Protein AF-A0A0F8ZBJ2-F1 (afdb_monomer_lite)

Secondary structure (DSSP, 8-state):
-HHHHHHHHHHH--TTSEE---HHHHHHHTTS-HHHHHHHHHHHHS--TT-S--GGGG-SEEEETTEEEETTHHHHHHHHHHHHHHHHHHHHHHHHHHHHHHHHHHHTTS-----------------------PPPP---TT-B--STT--SBP-EE--SSS---EE-STT--HHHHHHH-

Structure (mmCIF, N/CA/C/O backbone):
data_AF-A0A0F8ZBJ2-F1
#
_entry.id   AF-A0A0F8ZBJ2-F1
#
loop_
_atom_site.group_PDB
_atom_site.id
_atom_site.type_symbol
_atom_site.label_atom_id
_atom_site.label_alt_id
_atom_site.label_comp_id
_atom_site.label_asym_id
_atom_site.label_entity_id
_atom_site.label_seq_id
_atom_site.pdbx_PDB_ins_code
_atom_site.Cartn_x
_atom_site.Cartn_y
_atom_site.Cartn_z
_atom_site.occupancy
_atom_site.B_iso_or_equiv
_atom_site.auth_seq_id
_atom_site.auth_comp_id
_atom_site.auth_asym_id
_atom_site.auth_atom_id
_atom_site.pdbx_PDB_model_num
ATOM 1 N N . GLN A 1 1 ? -5.802 5.722 19.791 1.00 86.12 1 GLN A N 1
ATOM 2 C CA . GLN A 1 1 ? -6.738 4.665 19.337 1.00 86.12 1 GLN A CA 1
ATOM 3 C C . GLN A 1 1 ? -6.843 4.613 17.812 1.00 86.12 1 GLN A C 1
ATOM 5 O O . GLN A 1 1 ? -6.570 3.554 17.269 1.00 86.12 1 GLN A O 1
ATOM 10 N N . THR A 1 2 ? -7.090 5.725 17.100 1.00 93.12 2 THR A N 1
ATOM 11 C CA . THR A 1 2 ? -7.135 5.739 15.616 1.00 93.12 2 THR A CA 1
ATOM 12 C C . THR A 1 2 ? -5.881 5.155 14.955 1.00 93.12 2 THR A C 1
ATOM 14 O O . THR A 1 2 ? -5.998 4.336 14.051 1.00 93.12 2 THR A O 1
ATOM 17 N N . ARG A 1 3 ? -4.682 5.485 15.463 1.00 95.12 3 ARG A N 1
ATOM 18 C CA . ARG A 1 3 ? -3.408 4.890 15.012 1.00 95.12 3 ARG A CA 1
ATOM 19 C C . ARG A 1 3 ? -3.382 3.360 15.117 1.00 95.12 3 ARG A C 1
ATOM 21 O O . ARG A 1 3 ? -2.852 2.711 14.229 1.00 95.12 3 ARG A O 1
ATOM 28 N N . ILE A 1 4 ? -3.932 2.800 16.197 1.00 96.00 4 ILE A N 1
ATOM 29 C CA . ILE A 1 4 ? -3.940 1.348 16.433 1.00 96.00 4 ILE A CA 1
ATOM 30 C C . ILE A 1 4 ? -4.808 0.684 15.369 1.00 96.00 4 ILE A C 1
ATOM 32 O O . ILE A 1 4 ? -4.325 -0.178 14.648 1.00 96.00 4 ILE A O 1
ATOM 36 N N . LEU A 1 5 ? -6.039 1.177 15.192 1.00 96.44 5 LEU A N 1
ATOM 37 C CA . LEU A 1 5 ? -6.944 0.672 14.162 1.00 96.44 5 LEU A CA 1
ATOM 38 C C . LEU A 1 5 ? -6.345 0.798 12.755 1.00 96.44 5 LEU A C 1
ATOM 40 O O . LEU A 1 5 ? -6.484 -0.112 11.946 1.00 96.44 5 LEU A O 1
ATOM 44 N N . TRP A 1 6 ? -5.654 1.902 12.470 1.00 96.00 6 TRP A N 1
ATOM 45 C CA . TRP A 1 6 ? -4.974 2.101 11.193 1.00 96.00 6 TRP A CA 1
ATOM 46 C C . TRP A 1 6 ? -3.887 1.050 10.934 1.00 96.00 6 TRP A C 1
ATOM 48 O O . TRP A 1 6 ? -3.859 0.450 9.863 1.00 96.00 6 TRP A O 1
ATOM 58 N N . ILE A 1 7 ? -3.029 0.776 11.921 1.00 96.00 7 ILE A N 1
ATOM 59 C CA . ILE A 1 7 ? -2.001 -0.271 11.817 1.00 96.00 7 ILE A CA 1
ATOM 60 C C . ILE A 1 7 ? -2.654 -1.648 11.641 1.00 96.00 7 ILE A C 1
ATOM 62 O O . ILE A 1 7 ? -2.221 -2.421 10.790 1.00 96.00 7 ILE A O 1
ATOM 66 N N . THR A 1 8 ? -3.726 -1.938 12.383 1.00 96.62 8 THR A N 1
ATOM 67 C CA . THR A 1 8 ? -4.492 -3.183 12.239 1.00 96.62 8 THR A CA 1
ATOM 68 C C . THR A 1 8 ? -5.069 -3.333 10.828 1.00 96.62 8 THR A C 1
ATOM 70 O O . THR A 1 8 ? -4.942 -4.398 10.234 1.00 96.62 8 THR A O 1
ATOM 73 N N . LEU A 1 9 ? -5.655 -2.275 10.257 1.00 96.12 9 LEU A N 1
ATOM 74 C CA . LEU A 1 9 ? -6.164 -2.282 8.881 1.00 96.12 9 LEU A CA 1
ATOM 75 C C . LEU A 1 9 ? -5.047 -2.549 7.866 1.00 96.12 9 LEU A C 1
ATOM 77 O O . LEU A 1 9 ? -5.225 -3.383 6.985 1.00 96.12 9 LEU A O 1
ATOM 81 N N . LEU A 1 10 ? -3.891 -1.893 8.012 1.00 95.06 10 LEU A N 1
ATOM 82 C CA . LEU A 1 10 ? -2.736 -2.122 7.140 1.00 95.06 10 LEU A CA 1
ATOM 83 C C . LEU A 1 10 ? -2.244 -3.574 7.220 1.00 95.06 10 LEU A C 1
ATOM 85 O O . LEU A 1 10 ? -2.000 -4.196 6.189 1.00 95.06 10 LEU A O 1
ATOM 89 N N . ALA A 1 11 ? -2.150 -4.134 8.427 1.00 94.81 11 ALA A N 1
ATOM 90 C CA . ALA A 1 11 ? -1.697 -5.506 8.643 1.00 94.81 11 ALA A CA 1
ATOM 91 C C . ALA A 1 11 ? -2.669 -6.561 8.084 1.00 94.81 11 ALA A C 1
ATOM 93 O O . ALA A 1 11 ? -2.234 -7.600 7.597 1.00 94.81 11 ALA A O 1
ATOM 94 N N . LEU A 1 12 ? -3.977 -6.294 8.138 1.00 95.56 12 LEU A N 1
ATOM 95 C CA . LEU A 1 12 ? -5.015 -7.190 7.615 1.00 95.56 12 LEU A CA 1
ATOM 96 C C . LEU A 1 12 ? -5.271 -7.017 6.116 1.00 95.56 12 LEU A C 1
ATOM 98 O O . LEU A 1 12 ? -6.033 -7.792 5.537 1.00 95.56 12 LEU A O 1
ATOM 102 N N . SER A 1 13 ? -4.703 -5.982 5.498 1.00 95.50 13 SER A N 1
ATOM 103 C CA . SER A 1 13 ? -4.984 -5.672 4.103 1.00 95.50 13 SER A CA 1
ATOM 104 C C . SER A 1 13 ? -4.372 -6.708 3.166 1.00 95.50 13 SER A C 1
ATOM 106 O O . SER A 1 13 ? -3.238 -7.159 3.337 1.00 95.50 13 SER A O 1
ATOM 108 N N . ASN A 1 14 ? -5.150 -7.112 2.164 1.00 93.69 14 ASN A N 1
ATOM 109 C CA . ASN A 1 14 ? -4.696 -8.060 1.158 1.00 93.69 14 ASN A CA 1
ATOM 110 C C . ASN A 1 14 ? -3.725 -7.399 0.157 1.00 93.69 14 ASN A C 1
ATOM 112 O O . ASN A 1 14 ? -3.344 -6.232 0.268 1.00 93.69 14 ASN A O 1
ATOM 116 N N . ARG A 1 15 ? -3.328 -8.148 -0.880 1.00 89.56 15 ARG A N 1
ATOM 117 C CA . ARG A 1 15 ? -2.418 -7.651 -1.927 1.00 89.56 15 ARG A CA 1
ATOM 118 C C . ARG A 1 15 ? -2.906 -6.365 -2.602 1.00 89.56 15 ARG A C 1
ATOM 120 O O . ARG A 1 15 ? -2.061 -5.566 -3.015 1.00 89.56 15 ARG A O 1
ATOM 127 N N . ASP A 1 16 ? -4.215 -6.168 -2.666 1.00 90.25 16 ASP A N 1
ATOM 128 C CA . ASP A 1 16 ? -4.851 -5.047 -3.346 1.00 90.25 16 ASP A CA 1
ATOM 129 C C . ASP A 1 16 ? -5.229 -3.911 -2.388 1.00 90.25 16 ASP A C 1
ATOM 131 O O . ASP A 1 16 ? -5.485 -2.801 -2.840 1.00 90.25 16 ASP A O 1
ATOM 135 N N . GLY A 1 17 ? -5.134 -4.118 -1.071 1.00 93.81 17 GLY A N 1
ATOM 136 C CA . GLY A 1 17 ? -5.453 -3.111 -0.053 1.00 93.81 17 GLY A CA 1
ATOM 137 C C . GLY A 1 17 ? -6.876 -3.209 0.489 1.00 93.81 17 GLY A C 1
ATOM 138 O O . GLY A 1 17 ? -7.373 -2.254 1.078 1.00 93.81 17 GLY A O 1
ATOM 139 N N . GLN A 1 18 ? -7.543 -4.340 0.279 1.00 96.25 18 GLN A N 1
ATOM 140 C CA . GLN A 1 18 ? -8.879 -4.625 0.795 1.00 96.25 18 GLN A CA 1
ATOM 141 C C . GLN A 1 18 ? -8.779 -5.375 2.126 1.00 96.25 18 GLN A C 1
ATOM 143 O O . GLN A 1 18 ? -7.909 -6.229 2.312 1.00 96.25 18 GLN A O 1
ATOM 148 N N . VAL A 1 19 ? -9.696 -5.075 3.038 1.00 96.62 19 VAL A N 1
ATOM 149 C CA . VAL A 1 19 ? -9.818 -5.685 4.361 1.00 96.62 19 VAL A CA 1
ATOM 150 C C . VAL A 1 19 ? -11.247 -6.185 4.531 1.00 96.62 19 VAL A C 1
ATOM 152 O O . VAL A 1 19 ? -12.163 -5.394 4.750 1.00 96.62 19 VAL A O 1
ATOM 155 N N . PHE A 1 20 ? -11.440 -7.501 4.484 1.00 95.75 20 PHE A N 1
ATOM 156 C CA . PHE A 1 20 ? -12.744 -8.135 4.688 1.00 95.75 20 PHE A CA 1
ATOM 157 C C . PHE A 1 20 ? -12.970 -8.438 6.170 1.00 95.75 20 PHE A C 1
ATOM 159 O O . PHE A 1 20 ? -12.655 -9.520 6.674 1.00 95.75 20 PHE A O 1
ATOM 166 N N . ALA A 1 21 ? -13.473 -7.446 6.902 1.00 93.88 21 ALA A N 1
ATOM 167 C CA . ALA A 1 21 ? -13.767 -7.588 8.319 1.00 93.88 21 ALA A CA 1
ATOM 168 C C . ALA A 1 21 ? -14.933 -6.696 8.755 1.00 93.88 21 ALA A C 1
ATOM 170 O O . ALA A 1 21 ? -14.986 -5.503 8.452 1.00 93.88 21 ALA A O 1
ATOM 171 N N . ALA A 1 22 ? -15.829 -7.274 9.556 1.00 93.88 22 ALA A N 1
ATOM 172 C CA . ALA A 1 22 ? -16.855 -6.523 10.264 1.00 93.88 22 ALA A CA 1
ATOM 173 C C . ALA A 1 22 ? -16.234 -5.623 11.346 1.00 93.88 22 ALA A C 1
ATOM 175 O O . ALA A 1 22 ? -15.208 -5.961 11.942 1.00 93.88 22 ALA A O 1
ATOM 176 N N . THR A 1 23 ? -16.906 -4.518 11.676 1.00 93.69 23 THR A N 1
ATOM 177 C CA . THR A 1 23 ? -16.461 -3.556 12.700 1.00 93.69 23 THR A CA 1
ATOM 178 C C . THR A 1 23 ? -16.170 -4.214 14.051 1.00 93.69 23 THR A C 1
ATOM 180 O O . THR A 1 23 ? -15.154 -3.918 14.671 1.00 93.69 23 THR A O 1
ATOM 183 N N . ASN A 1 24 ? -16.998 -5.173 14.480 1.00 95.00 24 ASN A N 1
ATOM 184 C CA . ASN A 1 24 ? -16.786 -5.907 15.735 1.00 95.00 24 ASN A CA 1
ATOM 185 C C . ASN A 1 24 ? -15.506 -6.752 15.707 1.00 95.00 24 ASN A C 1
ATOM 187 O O . ASN A 1 24 ? -14.793 -6.842 16.705 1.00 95.00 24 ASN A O 1
ATOM 191 N N . ARG A 1 25 ? -15.192 -7.357 14.555 1.00 95.19 25 ARG A N 1
ATOM 192 C CA . ARG A 1 25 ? -13.959 -8.128 14.371 1.00 95.19 25 ARG A CA 1
ATOM 193 C C . ARG A 1 25 ? -12.745 -7.205 14.390 1.00 95.19 25 ARG A C 1
ATOM 195 O O . ARG A 1 25 ? -11.766 -7.527 15.051 1.00 95.19 25 ARG A O 1
ATOM 202 N N . LEU A 1 26 ? -12.828 -6.049 13.731 1.00 95.69 26 LEU A N 1
ATOM 203 C CA . LEU A 1 26 ? -11.771 -5.036 13.775 1.00 95.69 26 LEU A CA 1
ATOM 204 C C . LEU A 1 26 ? -11.525 -4.520 15.192 1.00 95.69 26 LEU A C 1
ATOM 206 O O . LEU A 1 26 ? -10.374 -4.415 15.592 1.00 95.69 26 LEU A O 1
ATOM 210 N N . ALA A 1 27 ? -12.581 -4.264 15.965 1.00 96.69 27 ALA A N 1
ATOM 211 C CA . ALA A 1 27 ? -12.467 -3.829 17.354 1.00 96.69 27 ALA A CA 1
ATOM 212 C C . ALA A 1 27 ? -11.708 -4.855 18.214 1.00 96.69 27 ALA A C 1
ATOM 214 O O . ALA A 1 27 ? -10.783 -4.487 18.936 1.00 96.69 27 ALA A O 1
ATOM 215 N N . LYS A 1 28 ? -12.034 -6.150 18.065 1.00 96.88 28 LYS A N 1
ATOM 216 C CA . LYS A 1 28 ? -11.321 -7.250 18.734 1.00 96.88 28 LYS A CA 1
ATOM 217 C C . LYS A 1 28 ? -9.855 -7.340 18.298 1.00 96.88 28 LYS A C 1
ATOM 219 O O . LYS A 1 28 ? -8.978 -7.407 19.149 1.00 96.88 28 LYS A O 1
ATOM 224 N N . LEU A 1 29 ? -9.581 -7.299 16.992 1.00 96.19 29 LEU A N 1
ATOM 225 C CA . LEU A 1 29 ? -8.216 -7.398 16.450 1.00 96.19 29 LEU A CA 1
ATOM 226 C C . LEU A 1 29 ? -7.341 -6.192 16.817 1.00 96.19 29 LEU A C 1
ATOM 228 O O . LEU A 1 29 ? -6.144 -6.343 17.036 1.00 96.19 29 LEU A O 1
ATOM 232 N N . ALA A 1 30 ? -7.932 -5.001 16.900 1.00 95.81 30 ALA A N 1
ATOM 233 C CA . ALA A 1 30 ? -7.254 -3.781 17.326 1.00 95.81 30 ALA A CA 1
ATOM 234 C C . ALA A 1 30 ? -7.210 -3.618 18.857 1.00 95.81 30 ALA A C 1
ATOM 236 O O . ALA A 1 30 ? -6.653 -2.633 19.336 1.00 95.81 30 ALA A O 1
ATOM 237 N N . ASN A 1 31 ? -7.800 -4.551 19.614 1.00 96.81 31 ASN A N 1
ATOM 238 C CA . ASN A 1 31 ? -7.930 -4.506 21.069 1.00 96.81 31 ASN A CA 1
ATOM 239 C C . ASN A 1 31 ? -8.498 -3.167 21.592 1.00 96.81 31 ASN A C 1
ATOM 241 O O . ASN A 1 31 ? -7.919 -2.513 22.460 1.00 96.81 31 ASN A O 1
ATOM 245 N N . ILE A 1 32 ? -9.621 -2.720 21.018 1.00 96.38 32 ILE A N 1
ATOM 246 C CA . ILE A 1 32 ? -10.329 -1.498 21.430 1.00 96.38 32 ILE A CA 1
ATOM 247 C C . ILE A 1 32 ? -11.841 -1.741 21.565 1.00 96.38 32 ILE A C 1
ATOM 249 O O . ILE A 1 32 ? -12.388 -2.608 20.883 1.00 96.38 32 ILE A O 1
ATOM 253 N N . PRO A 1 33 ? -12.561 -0.945 22.380 1.00 96.88 33 PRO A N 1
ATOM 254 C CA . PRO A 1 33 ? -14.018 -1.030 22.472 1.00 96.88 33 PRO A CA 1
ATOM 255 C C . PRO A 1 33 ? -14.699 -0.749 21.126 1.00 96.88 33 PRO A C 1
ATOM 257 O O . PRO A 1 33 ? -14.261 0.128 20.376 1.00 96.88 33 PRO A O 1
ATOM 260 N N . VAL A 1 34 ? -15.824 -1.419 20.849 1.00 95.12 34 VAL A N 1
ATOM 261 C CA . VAL A 1 34 ? -16.571 -1.280 19.580 1.00 95.12 34 VAL A CA 1
ATOM 262 C C . VAL A 1 34 ? -16.961 0.175 19.295 1.00 95.12 34 VAL A C 1
ATOM 264 O O . VAL A 1 34 ? -16.718 0.665 18.192 1.00 95.12 34 VAL A O 1
ATOM 267 N N . ASN A 1 35 ? -17.448 0.902 20.305 1.00 95.75 35 ASN A N 1
ATOM 268 C CA . ASN A 1 35 ? -17.820 2.317 20.173 1.00 95.75 35 ASN A CA 1
ATOM 269 C C . ASN A 1 35 ? -16.625 3.182 19.735 1.00 95.75 35 ASN A C 1
ATOM 271 O O . ASN A 1 35 ? -16.745 4.058 18.879 1.00 95.75 35 ASN A O 1
ATOM 275 N N . LYS A 1 36 ? -15.430 2.903 20.276 1.00 95.94 36 LYS A N 1
ATOM 276 C CA . LYS A 1 36 ? -14.196 3.594 19.879 1.00 95.94 36 LYS A CA 1
ATOM 277 C C . LYS A 1 36 ? -13.740 3.184 18.485 1.00 95.94 36 LYS A C 1
ATOM 279 O O . LYS A 1 36 ? -13.272 4.040 17.739 1.00 95.94 36 LYS A O 1
ATOM 284 N N . CYS A 1 37 ? -13.913 1.919 18.106 1.00 96.12 37 CYS A N 1
ATOM 285 C CA . CYS A 1 37 ? -13.634 1.453 16.751 1.00 96.12 37 CYS A CA 1
ATOM 286 C C . CYS A 1 37 ? -14.487 2.197 15.716 1.00 96.12 37 CYS A C 1
ATOM 288 O O . CYS A 1 37 ? -13.945 2.672 14.723 1.00 96.12 37 CYS A O 1
ATOM 290 N N . GLN A 1 38 ? -15.789 2.368 15.966 1.00 95.44 38 GLN A N 1
ATOM 291 C CA . GLN A 1 38 ? -16.679 3.133 15.087 1.00 95.44 38 GLN A CA 1
ATOM 292 C C . GLN A 1 38 ? -16.237 4.595 14.960 1.00 95.44 38 GLN A C 1
ATOM 294 O O . GLN A 1 38 ? -16.089 5.087 13.845 1.00 95.44 38 GLN A O 1
ATOM 299 N N . GLN A 1 39 ? -15.932 5.267 16.076 1.00 96.06 39 GLN A N 1
ATOM 300 C CA . GLN A 1 39 ? -15.407 6.641 16.059 1.00 96.06 39 GLN A CA 1
ATOM 301 C C . GLN A 1 39 ? -14.094 6.749 15.269 1.00 96.06 39 GLN A C 1
ATOM 303 O O . GLN A 1 39 ? -13.882 7.705 14.528 1.00 96.06 39 GLN A O 1
ATOM 308 N N . CYS A 1 40 ? -13.203 5.766 15.409 1.00 95.81 40 CYS A N 1
ATOM 309 C CA . CYS A 1 40 ? -11.946 5.737 14.668 1.00 95.81 40 CYS A CA 1
ATOM 310 C C . CYS A 1 40 ? -12.167 5.492 13.171 1.00 95.81 40 CYS A C 1
ATOM 312 O O . CYS A 1 40 ? -11.516 6.149 12.367 1.00 95.81 40 CYS A O 1
ATOM 314 N N . LEU A 1 41 ? -13.086 4.596 12.794 1.00 95.56 41 LEU A N 1
ATOM 315 C CA . LEU A 1 41 ? -13.455 4.366 11.394 1.00 95.56 41 LEU A CA 1
ATOM 316 C C . LEU A 1 41 ? -14.012 5.636 10.755 1.00 95.56 41 LEU A C 1
ATOM 318 O O . LEU A 1 41 ? -13.570 5.993 9.671 1.00 95.56 41 LEU A O 1
ATOM 322 N N . GLN A 1 42 ? -14.902 6.354 11.446 1.00 95.00 42 GLN A N 1
ATOM 323 C CA . GLN A 1 42 ? -15.440 7.624 10.947 1.00 95.00 42 GLN A CA 1
ATOM 324 C C . GLN A 1 42 ? -14.337 8.655 10.691 1.00 95.00 42 GLN A C 1
ATOM 326 O O . GLN A 1 42 ? -14.336 9.306 9.656 1.00 95.00 42 GLN A O 1
ATOM 331 N N . LYS A 1 43 ? -13.328 8.737 11.568 1.00 93.94 43 LYS A N 1
ATOM 332 C CA . LYS A 1 43 ? -12.159 9.605 11.339 1.00 93.94 43 LYS A CA 1
ATOM 333 C C . LYS A 1 43 ? -11.325 9.203 10.120 1.00 93.94 43 LYS A C 1
ATOM 335 O O . LYS A 1 43 ? -10.731 10.067 9.497 1.00 93.94 43 LYS A O 1
ATOM 340 N N . LEU A 1 44 ? -11.229 7.910 9.810 1.00 93.75 44 LEU A N 1
ATOM 341 C CA . LEU A 1 44 ? -10.472 7.424 8.649 1.00 93.75 44 LEU A CA 1
ATOM 342 C C . LEU A 1 44 ? -11.263 7.553 7.332 1.00 93.75 44 LEU A C 1
ATOM 344 O O . LEU A 1 44 ? -10.646 7.637 6.269 1.00 93.75 44 LEU A O 1
ATOM 348 N N . LEU A 1 45 ? -12.598 7.535 7.418 1.00 94.56 45 LEU A N 1
ATOM 349 C CA . LEU A 1 45 ? -13.540 7.750 6.314 1.00 94.56 45 LEU A CA 1
ATOM 350 C C . LEU A 1 45 ? -13.769 9.234 6.006 1.00 94.56 45 LEU A C 1
ATOM 352 O O . LEU A 1 45 ? -14.199 9.555 4.904 1.00 94.56 45 LEU A O 1
ATOM 356 N N . GLY A 1 46 ? -13.549 10.116 6.982 1.00 92.38 46 GLY A N 1
ATOM 357 C CA . GLY A 1 46 ? -13.715 11.556 6.827 1.00 92.38 46 GLY A CA 1
ATOM 358 C C . GLY A 1 46 ? -12.585 12.206 6.020 1.00 92.38 46 GLY A C 1
ATOM 359 O O . GLY A 1 46 ? -11.501 11.622 5.909 1.00 92.38 46 GLY A O 1
ATOM 360 N N . PRO A 1 47 ? -12.835 13.403 5.462 1.00 90.38 47 PRO A N 1
ATOM 361 C CA . PRO A 1 47 ? -11.829 14.157 4.724 1.00 90.38 47 PRO A CA 1
ATOM 362 C C . PRO A 1 47 ? -10.646 14.541 5.629 1.00 90.38 47 PRO A C 1
ATOM 364 O O . PRO A 1 47 ? -10.824 14.813 6.818 1.00 90.38 47 PRO A O 1
ATOM 367 N N . ASP A 1 48 ? -9.440 14.561 5.061 1.00 89.00 48 ASP A N 1
ATOM 368 C CA . ASP A 1 48 ? -8.180 14.889 5.747 1.00 89.00 48 ASP A CA 1
ATOM 369 C C . ASP A 1 48 ? -7.487 16.050 5.005 1.00 89.00 48 ASP A C 1
ATOM 371 O O . ASP A 1 48 ? -6.752 15.805 4.041 1.00 89.00 48 ASP A O 1
ATOM 375 N N . PRO A 1 49 ? -7.733 17.313 5.412 1.00 84.31 49 PRO A N 1
ATOM 376 C CA . PRO A 1 49 ? -7.192 18.503 4.744 1.00 84.31 49 PRO A CA 1
ATOM 377 C C . PRO A 1 49 ? -5.660 18.543 4.711 1.00 84.31 49 PRO A C 1
ATOM 379 O O . PRO A 1 49 ? -5.075 19.059 3.763 1.00 84.31 49 PRO A O 1
ATOM 382 N N . ASP A 1 50 ? -5.012 17.945 5.714 1.00 84.69 50 ASP A N 1
ATOM 383 C CA . ASP A 1 50 ? -3.553 17.900 5.849 1.00 84.69 50 ASP A CA 1
ATOM 384 C C . ASP A 1 50 ? -2.932 16.696 5.110 1.00 84.69 50 ASP A C 1
ATOM 386 O O . ASP A 1 50 ? -1.743 16.380 5.255 1.00 84.69 50 ASP A O 1
ATOM 390 N N . SER A 1 51 ? -3.727 15.971 4.316 1.00 83.56 51 SER A N 1
ATOM 391 C CA . SER A 1 51 ? -3.246 14.820 3.563 1.00 83.56 51 SER A CA 1
ATOM 392 C C . SER A 1 51 ? -2.264 15.237 2.467 1.00 83.56 51 SER A C 1
ATOM 394 O O . SER A 1 51 ? -2.556 16.028 1.576 1.00 83.56 51 SER A O 1
ATOM 396 N N . ARG A 1 52 ? -1.106 14.568 2.437 1.00 83.12 52 ARG A N 1
ATOM 397 C CA . ARG A 1 52 ? -0.099 14.682 1.357 1.00 83.12 52 ARG A CA 1
ATOM 398 C C . ARG A 1 52 ? -0.549 14.072 0.021 1.00 83.12 52 ARG A C 1
ATOM 400 O O . ARG A 1 52 ? 0.214 14.052 -0.942 1.00 83.12 52 ARG A O 1
ATOM 407 N N . THR A 1 53 ? -1.742 13.499 0.000 1.00 79.44 53 THR A N 1
ATOM 408 C CA . THR A 1 53 ? -2.412 12.897 -1.154 1.00 79.44 53 THR A CA 1
ATOM 409 C C . THR A 1 53 ? -3.825 13.472 -1.156 1.00 79.44 53 THR A C 1
ATOM 411 O O . THR A 1 53 ? -4.653 12.968 -0.394 1.00 79.44 53 THR A O 1
ATOM 414 N N . PRO A 1 54 ? -4.083 14.550 -1.919 1.00 79.12 54 PRO A N 1
ATOM 415 C CA . PRO A 1 54 ? -5.373 15.245 -1.910 1.00 79.12 54 PRO A CA 1
ATOM 416 C C . PRO A 1 54 ? -6.496 14.431 -2.572 1.00 79.12 54 PRO A C 1
ATOM 418 O O . PRO A 1 54 ? -7.670 14.764 -2.420 1.00 79.12 54 PRO A O 1
ATOM 421 N N . ASP A 1 55 ? -6.149 13.347 -3.274 1.00 82.56 55 ASP A N 1
ATOM 422 C CA . ASP A 1 55 ? -7.097 12.415 -3.880 1.00 82.56 55 ASP A CA 1
ATOM 423 C C . ASP A 1 55 ? -8.163 11.964 -2.868 1.00 82.56 55 ASP A C 1
ATOM 425 O O . ASP A 1 55 ? -7.860 11.650 -1.713 1.00 82.56 55 ASP A O 1
ATOM 429 N N . ASN A 1 56 ? -9.421 11.892 -3.316 1.00 84.56 56 ASN A N 1
ATOM 430 C CA . ASN A 1 56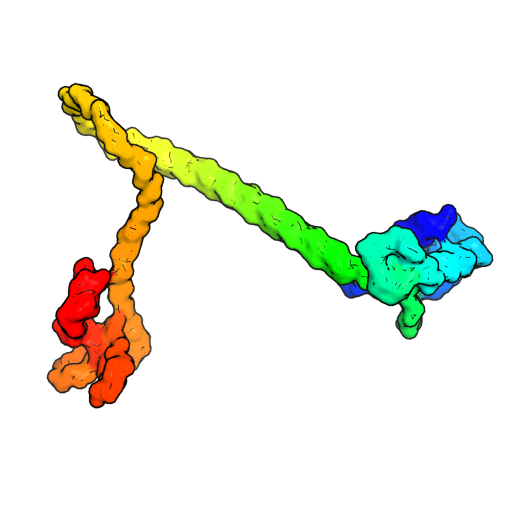 ? -10.571 11.491 -2.497 1.00 84.56 56 ASN A CA 1
ATOM 431 C C . ASN A 1 56 ? -10.754 12.326 -1.219 1.00 84.56 56 ASN A C 1
ATOM 433 O O . ASN A 1 56 ? -11.155 11.767 -0.196 1.00 84.56 56 ASN A O 1
ATOM 437 N N . GLU A 1 57 ? -10.450 13.627 -1.270 1.00 84.19 57 GLU A N 1
ATOM 438 C CA . GLU A 1 57 ? -10.550 14.557 -0.131 1.00 84.19 57 GLU A CA 1
ATOM 439 C C . GLU A 1 57 ? -9.610 14.181 1.031 1.00 84.19 57 GLU A C 1
ATOM 441 O O . GLU A 1 57 ? -9.877 14.471 2.195 1.00 84.19 57 GLU A O 1
ATOM 446 N N . GLY A 1 58 ? -8.517 13.469 0.736 1.00 85.44 58 GLY A N 1
ATOM 447 C CA . GLY A 1 58 ? -7.553 13.016 1.740 1.00 85.44 58 GLY A CA 1
ATOM 448 C C . GLY A 1 58 ? -8.002 11.812 2.575 1.00 85.44 58 GLY A C 1
ATOM 449 O O . GLY A 1 58 ? -7.268 11.375 3.466 1.00 85.44 58 GLY A O 1
ATOM 450 N N . ARG A 1 59 ? -9.170 11.224 2.281 1.00 90.88 59 ARG A N 1
ATOM 451 C CA . ARG A 1 59 ? -9.687 10.047 2.997 1.00 90.88 59 ARG A CA 1
ATOM 452 C C . ARG A 1 59 ? -8.673 8.904 2.996 1.00 90.88 59 ARG A C 1
ATOM 454 O O . ARG A 1 59 ? -7.978 8.640 2.013 1.00 90.88 59 ARG A O 1
ATOM 461 N N . ARG A 1 60 ? -8.594 8.177 4.113 1.00 92.12 60 ARG A N 1
ATOM 462 C CA . ARG A 1 60 ? -7.619 7.081 4.280 1.00 92.12 60 ARG A CA 1
ATOM 463 C C . ARG A 1 60 ? -8.193 5.733 3.872 1.00 92.12 60 ARG A C 1
ATOM 465 O O . ARG A 1 60 ? -7.452 4.888 3.362 1.00 92.12 60 ARG A O 1
ATOM 472 N N . ILE A 1 61 ? -9.488 5.536 4.108 1.00 94.69 61 ILE A N 1
ATOM 473 C CA . ILE A 1 61 ? -10.215 4.315 3.763 1.00 94.69 61 ILE A CA 1
ATOM 474 C C . ILE A 1 61 ? -11.552 4.631 3.096 1.00 94.69 61 ILE A C 1
ATOM 476 O O . ILE A 1 61 ? -12.113 5.704 3.286 1.00 94.69 61 ILE A O 1
ATOM 480 N N . GLU A 1 62 ? -12.079 3.649 2.379 1.00 94.81 62 GLU A N 1
ATOM 481 C CA . GLU A 1 62 ? -13.411 3.644 1.782 1.00 94.81 62 GLU A CA 1
ATOM 482 C C . GLU A 1 62 ? -14.157 2.364 2.182 1.00 94.81 62 GLU A C 1
ATOM 484 O O . GLU A 1 62 ? -13.544 1.338 2.495 1.00 94.81 62 GLU A O 1
ATOM 489 N N . ARG A 1 63 ? -15.491 2.414 2.209 1.00 94.19 63 ARG A N 1
ATOM 490 C CA . ARG A 1 63 ? -16.324 1.249 2.517 1.00 94.19 63 ARG A CA 1
ATOM 491 C C . ARG A 1 63 ? -16.600 0.449 1.246 1.00 94.19 63 ARG A C 1
ATOM 493 O O . ARG A 1 63 ? -17.059 1.007 0.259 1.00 94.19 63 ARG A O 1
ATOM 500 N N . ILE A 1 64 ? -16.373 -0.860 1.302 1.00 94.31 64 ILE A N 1
ATOM 501 C CA . ILE A 1 64 ? -16.640 -1.795 0.198 1.00 94.31 64 ILE A CA 1
ATOM 502 C C . ILE A 1 64 ? -17.599 -2.900 0.658 1.00 94.31 64 ILE A C 1
ATOM 504 O O . ILE A 1 64 ? -17.745 -3.117 1.869 1.00 94.31 64 ILE A O 1
ATOM 508 N N . PRO A 1 65 ? -18.246 -3.635 -0.265 1.00 92.56 65 PRO A N 1
ATOM 509 C CA . PRO A 1 65 ? -19.043 -4.802 0.095 1.00 92.56 65 PRO A CA 1
ATOM 510 C C . PRO A 1 65 ? -18.219 -5.785 0.938 1.00 92.56 65 PRO A C 1
ATOM 512 O O . PRO A 1 65 ? -17.179 -6.280 0.511 1.00 92.56 65 PRO A O 1
ATOM 515 N N . GLY A 1 66 ? -18.663 -6.026 2.173 1.00 88.75 66 GLY A N 1
ATOM 516 C CA . GLY A 1 66 ? -17.995 -6.943 3.100 1.00 88.75 66 GLY A CA 1
ATOM 517 C C . GLY A 1 66 ? -16.762 -6.391 3.827 1.00 88.75 66 GLY A C 1
ATOM 518 O O . GLY A 1 66 ? -16.117 -7.150 4.554 1.00 88.75 66 GLY A O 1
ATOM 519 N N . GLY A 1 67 ? -16.421 -5.102 3.696 1.00 94.00 67 GLY A N 1
ATOM 520 C CA . GLY A 1 67 ? -15.248 -4.576 4.392 1.00 94.00 67 GLY A CA 1
ATOM 521 C C . GLY A 1 67 ? -14.825 -3.149 4.057 1.00 94.00 67 GLY A C 1
ATOM 522 O O . GLY A 1 67 ? -15.647 -2.246 3.896 1.00 94.00 67 GLY A O 1
ATOM 523 N N . TRP A 1 68 ? -13.506 -2.960 3.996 1.00 95.50 68 TRP A N 1
ATOM 524 C CA . TRP A 1 68 ? -12.851 -1.660 3.854 1.00 95.50 68 TRP A CA 1
ATOM 525 C C . TRP A 1 68 ? -11.756 -1.709 2.794 1.00 95.50 68 TRP A C 1
ATOM 527 O O . TRP A 1 68 ? -11.057 -2.712 2.667 1.00 95.50 68 TRP A O 1
ATOM 537 N N . PHE A 1 69 ? -11.577 -0.617 2.066 1.00 95.75 69 PHE A N 1
ATOM 538 C CA . PHE A 1 69 ? -10.514 -0.447 1.086 1.00 95.75 69 PHE A CA 1
ATOM 539 C C . PHE A 1 69 ? -9.575 0.678 1.507 1.00 95.75 69 PHE A C 1
ATOM 541 O O . PHE A 1 69 ? -10.021 1.743 1.923 1.00 95.75 69 PHE A O 1
ATOM 548 N N . ILE A 1 70 ? -8.269 0.443 1.414 1.00 95.56 70 ILE A N 1
ATOM 549 C CA . ILE A 1 70 ? -7.239 1.427 1.745 1.00 95.56 70 ILE A CA 1
ATOM 550 C C . ILE A 1 70 ? -6.821 2.154 0.466 1.00 95.56 70 ILE A C 1
ATOM 552 O O . ILE A 1 70 ? -6.057 1.619 -0.340 1.00 95.56 70 ILE A O 1
ATOM 556 N N . LEU A 1 71 ? -7.271 3.401 0.315 1.00 92.62 71 LEU A N 1
ATOM 557 C CA . LEU A 1 71 ? -7.149 4.178 -0.926 1.00 92.62 71 LEU A CA 1
ATOM 558 C C . LEU A 1 71 ? -5.694 4.322 -1.402 1.00 92.62 71 LEU A C 1
ATOM 560 O O . LEU A 1 71 ? -5.366 4.068 -2.560 1.00 92.62 71 LEU A O 1
ATOM 564 N N . ASN A 1 72 ? -4.782 4.630 -0.479 1.00 89.06 72 ASN A N 1
ATOM 565 C CA . ASN A 1 72 ? -3.372 4.863 -0.802 1.00 89.06 72 ASN A CA 1
ATOM 566 C C . ASN A 1 72 ? -2.519 3.588 -0.912 1.00 89.06 72 ASN A C 1
ATOM 568 O O . ASN A 1 72 ? -1.319 3.667 -1.195 1.00 89.06 72 ASN A O 1
ATOM 572 N N . HIS A 1 73 ? -3.091 2.401 -0.697 1.00 90.00 73 HIS A N 1
ATOM 573 C CA . HIS A 1 73 ? -2.311 1.166 -0.613 1.00 90.00 73 HIS A CA 1
ATOM 574 C C . HIS A 1 73 ? -1.528 0.877 -1.903 1.00 90.00 73 HIS A C 1
ATOM 576 O O . HIS A 1 73 ? -0.321 0.618 -1.860 1.00 90.00 73 HIS A O 1
ATOM 582 N N . LYS A 1 74 ? -2.180 0.994 -3.067 1.00 86.31 74 LYS A N 1
ATOM 583 C CA . LYS A 1 74 ? -1.561 0.724 -4.376 1.00 86.31 74 LYS A CA 1
ATOM 584 C C . LYS A 1 74 ? -0.362 1.637 -4.648 1.00 86.31 74 LYS A C 1
ATOM 586 O O . LYS A 1 74 ? 0.689 1.146 -5.065 1.00 86.31 74 LYS A O 1
ATOM 591 N N . LEU A 1 75 ? -0.498 2.933 -4.358 1.00 85.44 75 LEU A N 1
ATOM 592 C CA . LEU A 1 75 ? 0.552 3.936 -4.556 1.00 85.44 75 LEU A CA 1
ATOM 593 C C . LEU A 1 75 ? 1.827 3.572 -3.781 1.00 85.44 75 LEU A C 1
ATOM 595 O O . LEU A 1 75 ? 2.923 3.538 -4.346 1.00 85.44 75 LEU A O 1
ATOM 599 N N . TYR A 1 76 ? 1.694 3.257 -2.491 1.00 83.44 76 TYR A N 1
ATOM 600 C CA . TYR A 1 76 ? 2.846 2.927 -1.649 1.00 83.44 76 TYR A CA 1
ATOM 601 C C . TYR A 1 76 ? 3.405 1.531 -1.931 1.00 83.44 76 TYR A C 1
ATOM 603 O O . TYR A 1 76 ? 4.625 1.351 -1.911 1.00 83.44 76 TYR A O 1
ATOM 611 N N . ARG A 1 77 ? 2.557 0.560 -2.293 1.00 84.88 77 ARG A N 1
ATOM 612 C CA . ARG A 1 77 ? 3.003 -0.782 -2.688 1.00 84.88 77 ARG A CA 1
ATOM 613 C C . ARG A 1 77 ? 3.887 -0.741 -3.936 1.00 84.88 77 ARG A C 1
ATOM 615 O O . ARG A 1 77 ? 4.914 -1.415 -3.984 1.00 84.88 77 ARG A O 1
ATOM 622 N N . GLN A 1 78 ? 3.517 0.061 -4.935 1.00 83.38 78 GLN A N 1
ATOM 623 C CA . GLN A 1 78 ? 4.313 0.239 -6.153 1.00 83.38 78 GLN A CA 1
ATOM 624 C C . GLN A 1 78 ? 5.639 0.955 -5.875 1.00 83.38 78 GLN A C 1
ATOM 626 O O . GLN A 1 78 ? 6.689 0.504 -6.342 1.00 83.38 78 GLN A O 1
ATOM 631 N N . LYS A 1 79 ? 5.614 2.024 -5.065 1.00 82.50 79 LYS A N 1
ATOM 632 C CA . LYS A 1 79 ? 6.833 2.731 -4.641 1.00 82.50 79 LYS A CA 1
ATOM 633 C C . LYS A 1 79 ? 7.804 1.788 -3.926 1.00 82.50 79 LYS A C 1
ATOM 635 O O . LYS A 1 79 ? 8.975 1.757 -4.301 1.00 82.50 79 LYS A O 1
ATOM 640 N N . GLY A 1 80 ? 7.320 0.963 -2.995 1.00 80.31 80 GLY A N 1
ATOM 641 C CA . GLY A 1 80 ? 8.129 -0.041 -2.295 1.00 80.31 80 GLY A CA 1
ATOM 642 C C . GLY A 1 80 ? 8.828 -1.019 -3.245 1.00 80.31 80 GLY A C 1
ATOM 643 O O . GLY A 1 80 ? 10.051 -1.129 -3.213 1.00 80.31 80 GLY A O 1
ATOM 644 N N . ARG A 1 81 ? 8.085 -1.634 -4.180 1.00 78.00 81 ARG A N 1
ATOM 645 C CA . ARG A 1 81 ? 8.664 -2.547 -5.191 1.00 78.00 81 ARG A CA 1
ATOM 646 C C . ARG A 1 81 ? 9.728 -1.875 -6.057 1.00 78.00 81 ARG A C 1
ATOM 648 O O . ARG A 1 81 ? 10.709 -2.504 -6.440 1.00 78.00 81 ARG A O 1
ATOM 655 N N . SER A 1 82 ? 9.541 -0.597 -6.391 1.00 79.69 82 SER A N 1
ATOM 656 C CA . SER A 1 82 ? 10.522 0.150 -7.184 1.00 79.69 82 SER A CA 1
ATOM 657 C C . SER A 1 82 ? 11.843 0.343 -6.433 1.00 79.69 82 SER A C 1
ATOM 659 O O . SER A 1 82 ? 12.909 0.275 -7.044 1.00 79.69 82 SER A O 1
ATOM 661 N N . ILE A 1 83 ? 11.780 0.554 -5.115 1.00 81.00 83 ILE A N 1
ATOM 662 C CA . ILE A 1 83 ? 12.950 0.726 -4.251 1.00 81.00 83 ILE A CA 1
ATOM 663 C C . ILE A 1 83 ? 13.665 -0.615 -4.093 1.00 81.00 83 ILE A C 1
ATOM 665 O O . ILE A 1 83 ? 14.861 -0.680 -4.357 1.00 81.00 83 ILE A O 1
ATOM 669 N N . GLU A 1 84 ? 12.932 -1.682 -3.778 1.00 81.06 84 GLU A N 1
ATOM 670 C CA . GLU A 1 84 ? 13.465 -3.045 -3.647 1.00 81.06 84 GLU A CA 1
ATOM 671 C C . GLU A 1 84 ? 14.132 -3.535 -4.943 1.00 81.06 84 GLU A C 1
ATOM 673 O O . GLU A 1 84 ? 15.251 -4.046 -4.944 1.00 81.06 84 GLU A O 1
ATOM 678 N N . ARG A 1 85 ? 13.502 -3.291 -6.098 1.00 84.69 85 ARG A N 1
ATOM 679 C CA . ARG A 1 85 ? 14.113 -3.605 -7.395 1.00 84.69 85 ARG A CA 1
ATOM 680 C C . ARG A 1 85 ? 15.405 -2.818 -7.614 1.00 84.69 85 ARG A C 1
ATOM 682 O O . ARG A 1 85 ? 16.378 -3.361 -8.135 1.00 84.69 85 ARG A O 1
ATOM 689 N N . LYS A 1 86 ? 15.436 -1.536 -7.238 1.00 87.81 86 LYS A N 1
ATOM 690 C CA . LYS A 1 86 ? 16.639 -0.697 -7.352 1.00 87.81 86 LYS A CA 1
ATOM 691 C C . LYS A 1 86 ? 17.756 -1.181 -6.426 1.00 87.81 86 LYS A C 1
ATOM 693 O O . LYS A 1 86 ? 18.905 -1.187 -6.862 1.00 87.81 86 LYS A O 1
ATOM 698 N N . THR A 1 87 ? 17.456 -1.578 -5.189 1.00 88.69 87 THR A N 1
ATOM 699 C CA . THR A 1 87 ? 18.461 -2.101 -4.248 1.00 88.69 87 THR A CA 1
ATOM 700 C C . THR A 1 87 ? 19.023 -3.432 -4.731 1.00 88.69 87 THR A C 1
ATOM 702 O O . THR A 1 87 ? 20.242 -3.558 -4.830 1.00 88.69 87 THR A O 1
ATOM 705 N N . TYR A 1 88 ? 18.164 -4.355 -5.169 1.00 89.38 88 TYR A N 1
ATOM 706 C CA . TYR A 1 88 ? 18.578 -5.627 -5.764 1.00 89.38 88 TYR A CA 1
ATOM 707 C C . TYR A 1 88 ? 19.524 -5.431 -6.960 1.00 89.38 88 TYR A C 1
ATOM 709 O O . TYR A 1 88 ? 20.597 -6.027 -7.030 1.00 89.38 88 TYR A O 1
ATOM 717 N N . LEU A 1 89 ? 19.173 -4.539 -7.896 1.00 92.94 89 LEU A N 1
ATOM 718 C CA . LEU A 1 89 ? 20.015 -4.258 -9.064 1.00 92.94 89 LEU A CA 1
ATOM 719 C C . LEU A 1 89 ? 21.357 -3.615 -8.689 1.00 92.94 89 LEU A C 1
ATOM 721 O O . LEU A 1 89 ? 22.362 -3.865 -9.356 1.00 92.94 89 LEU A O 1
ATOM 725 N N . ARG A 1 90 ? 21.390 -2.775 -7.646 1.00 92.94 90 ARG A N 1
ATOM 726 C CA . ARG A 1 90 ? 22.638 -2.192 -7.129 1.00 92.94 90 ARG A CA 1
ATOM 727 C C . ARG A 1 90 ? 23.554 -3.275 -6.570 1.00 92.94 90 ARG A C 1
ATOM 729 O O . ARG A 1 90 ? 24.737 -3.276 -6.900 1.00 92.94 90 ARG A O 1
ATOM 736 N N . GLU A 1 91 ? 23.008 -4.203 -5.794 1.00 93.94 91 GLU A N 1
ATOM 737 C CA . GLU A 1 91 ? 23.763 -5.322 -5.233 1.00 93.94 91 GLU A CA 1
ATOM 738 C C . GLU A 1 91 ? 24.279 -6.264 -6.323 1.00 93.94 91 GLU A C 1
ATOM 740 O O . GLU A 1 91 ? 25.476 -6.539 -6.377 1.00 93.94 91 GLU A O 1
ATOM 745 N N . LYS A 1 92 ? 23.435 -6.642 -7.290 1.00 92.94 92 LYS A N 1
ATOM 746 C CA . LYS A 1 92 ? 23.869 -7.480 -8.416 1.00 92.94 92 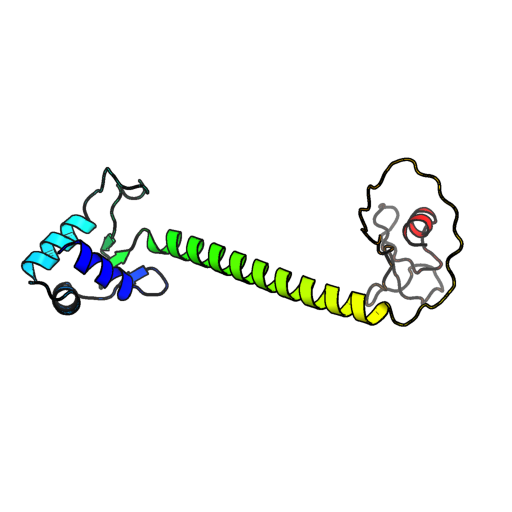LYS A CA 1
ATOM 747 C C . LYS A 1 92 ? 24.968 -6.838 -9.256 1.00 92.94 92 LYS A C 1
ATOM 749 O O . LYS A 1 92 ? 25.895 -7.529 -9.677 1.00 92.94 92 LYS A O 1
ATOM 754 N N . LYS A 1 93 ? 24.917 -5.517 -9.463 1.00 93.69 93 LYS A N 1
ATOM 755 C CA . LYS A 1 93 ? 26.009 -4.779 -10.114 1.00 93.69 93 LYS A CA 1
ATOM 756 C C . LYS A 1 93 ? 27.282 -4.750 -9.266 1.00 93.69 93 LYS A C 1
ATOM 758 O O . LYS A 1 93 ? 28.364 -4.794 -9.845 1.00 93.69 93 LYS A O 1
ATOM 763 N N . ARG A 1 94 ? 27.182 -4.664 -7.933 1.00 93.06 94 ARG A N 1
ATOM 764 C CA . ARG A 1 94 ? 28.343 -4.746 -7.028 1.00 93.06 94 ARG A CA 1
ATOM 765 C C . ARG A 1 94 ? 29.020 -6.111 -7.158 1.00 93.06 94 ARG A C 1
ATOM 767 O O . ARG A 1 94 ? 30.197 -6.149 -7.496 1.00 93.06 94 ARG A O 1
ATOM 774 N N . GLU A 1 95 ? 28.254 -7.193 -7.023 1.00 93.94 95 GLU A N 1
ATOM 775 C CA . GLU A 1 95 ? 28.762 -8.562 -7.184 1.00 93.94 95 GLU A CA 1
ATOM 776 C C . GLU A 1 95 ? 29.391 -8.781 -8.570 1.00 93.94 95 GLU A C 1
ATOM 778 O O . GLU A 1 95 ? 30.430 -9.421 -8.698 1.00 93.94 95 GLU A O 1
ATOM 783 N N . GLN A 1 96 ? 28.771 -8.253 -9.634 1.00 92.31 96 GLN A N 1
ATOM 784 C CA . GLN A 1 96 ? 29.323 -8.359 -10.984 1.00 92.31 96 GLN A CA 1
ATOM 785 C C . GLN A 1 96 ? 30.684 -7.665 -11.086 1.00 92.31 96 GLN A C 1
ATOM 787 O O . GLN A 1 96 ? 31.622 -8.265 -11.597 1.00 92.31 96 GLN A O 1
ATOM 792 N N . ARG A 1 97 ? 30.817 -6.442 -10.556 1.00 92.44 97 ARG A N 1
ATOM 793 C CA . ARG A 1 97 ? 32.099 -5.718 -10.538 1.00 92.44 97 ARG A CA 1
ATOM 794 C C . ARG A 1 97 ? 33.163 -6.455 -9.730 1.00 92.44 97 ARG A C 1
ATOM 796 O O . ARG A 1 97 ? 34.327 -6.417 -10.105 1.00 92.44 97 ARG A O 1
ATOM 803 N N . GLU A 1 98 ? 32.788 -7.098 -8.628 1.00 92.25 98 GLU A N 1
ATOM 804 C CA . GLU A 1 98 ? 33.701 -7.927 -7.831 1.00 92.25 98 GLU A CA 1
ATOM 805 C C . GLU A 1 98 ? 34.174 -9.148 -8.629 1.00 92.25 98 GLU A C 1
ATOM 807 O O . GLU A 1 98 ? 35.379 -9.373 -8.733 1.00 92.25 98 GLU A O 1
ATOM 812 N N . ARG A 1 99 ? 33.257 -9.868 -9.291 1.00 89.50 99 ARG A N 1
ATOM 813 C CA . ARG A 1 99 ? 33.606 -10.979 -10.194 1.00 89.50 99 ARG A CA 1
ATOM 814 C C . ARG A 1 99 ? 34.500 -10.529 -11.349 1.00 89.50 99 ARG A C 1
ATOM 816 O O . ARG A 1 99 ? 35.465 -11.216 -11.670 1.00 89.50 99 ARG A O 1
ATOM 823 N N . ASP A 1 100 ? 34.215 -9.376 -11.948 1.00 89.25 100 ASP A N 1
ATOM 824 C CA . ASP A 1 100 ? 35.005 -8.828 -13.054 1.00 89.25 100 ASP A CA 1
ATOM 825 C C . ASP A 1 100 ? 36.417 -8.420 -12.600 1.00 89.25 100 ASP A C 1
ATOM 827 O O . ASP A 1 100 ? 37.378 -8.656 -13.332 1.00 89.25 100 ASP A O 1
ATOM 831 N N . LYS A 1 101 ? 36.571 -7.877 -11.380 1.00 88.88 101 LYS A N 1
ATOM 832 C CA . LYS A 1 101 ? 37.886 -7.602 -10.771 1.00 88.88 101 LYS A CA 1
ATOM 833 C C . LYS A 1 101 ? 38.691 -8.883 -10.566 1.00 88.88 101 LYS A C 1
ATOM 835 O O . LYS A 1 101 ? 39.848 -8.930 -10.971 1.00 88.88 101 LYS A O 1
ATOM 840 N N . VAL A 1 102 ? 38.078 -9.923 -9.994 1.00 83.81 102 VAL A N 1
ATOM 841 C CA . VAL A 1 102 ? 38.728 -11.234 -9.801 1.00 83.81 102 VAL A CA 1
ATOM 842 C C . VAL A 1 102 ? 39.128 -11.840 -11.150 1.00 83.81 102 VAL A C 1
ATOM 844 O O . VAL A 1 102 ? 40.249 -12.313 -11.314 1.00 83.81 102 VAL A O 1
ATOM 847 N N . ARG A 1 103 ? 38.250 -11.758 -12.157 1.00 78.44 103 ARG A N 1
ATOM 848 C CA . ARG A 1 103 ? 38.530 -12.242 -13.516 1.00 78.44 103 ARG A CA 1
ATOM 849 C C . ARG A 1 103 ? 39.669 -11.473 -14.193 1.00 78.44 103 ARG A C 1
ATOM 851 O O . ARG A 1 103 ? 40.472 -12.085 -14.891 1.00 78.44 103 ARG A O 1
ATOM 858 N N . GLN A 1 104 ? 39.750 -10.154 -14.003 1.00 71.00 104 GLN A N 1
ATOM 859 C CA . GLN A 1 104 ? 40.868 -9.350 -14.509 1.00 71.00 104 GLN A CA 1
ATOM 860 C C . GLN A 1 104 ? 42.184 -9.690 -13.807 1.00 71.00 104 GLN A C 1
ATOM 862 O O . GLN A 1 104 ? 43.199 -9.807 -14.485 1.00 71.00 104 GLN A O 1
ATOM 867 N N . GLN A 1 105 ? 42.171 -9.905 -12.489 1.00 63.31 105 GLN A N 1
ATOM 868 C CA . GLN A 1 105 ? 43.363 -10.298 -11.726 1.00 63.31 105 GLN A CA 1
ATOM 869 C C . GLN A 1 105 ? 43.869 -11.694 -12.123 1.00 63.31 105 GLN A C 1
ATOM 871 O O . GLN A 1 105 ? 45.071 -11.879 -12.286 1.00 63.31 105 GLN A O 1
ATOM 876 N N . GLY A 1 106 ? 42.973 -12.651 -12.388 1.00 56.16 106 GLY A N 1
ATOM 877 C CA . GLY A 1 106 ? 43.350 -13.986 -12.872 1.00 56.16 106 GLY A CA 1
ATOM 878 C C . GLY A 1 106 ? 43.967 -14.009 -14.280 1.00 56.16 106 GLY A C 1
ATOM 879 O O . GLY A 1 106 ? 44.705 -14.930 -14.608 1.00 56.16 106 GLY A O 1
ATOM 880 N N . CYS A 1 107 ? 43.715 -12.994 -15.115 1.00 49.34 107 CYS A N 1
ATOM 881 C CA . CYS A 1 107 ? 44.292 -12.897 -16.463 1.00 49.34 107 CYS A CA 1
ATOM 882 C C . CYS A 1 107 ? 45.684 -12.233 -16.488 1.00 49.34 107 CYS A C 1
ATOM 884 O O . CYS A 1 107 ? 46.373 -12.310 -17.501 1.00 49.34 107 CYS A O 1
ATOM 886 N N . GLN A 1 108 ? 46.118 -11.592 -15.396 1.00 50.62 108 GLN A N 1
ATOM 887 C CA . GLN A 1 108 ? 47.415 -10.902 -15.318 1.00 50.62 108 GLN A CA 1
ATOM 888 C C . GLN A 1 108 ? 48.607 -11.845 -15.072 1.00 50.62 108 GLN A C 1
ATOM 890 O O . GLN A 1 108 ? 49.744 -11.386 -15.072 1.00 50.62 108 GLN A O 1
ATOM 895 N N . GLN A 1 109 ? 48.381 -13.154 -14.902 1.00 47.41 109 GLN A N 1
ATOM 896 C CA . GLN A 1 109 ? 49.459 -14.138 -14.714 1.00 47.41 109 GLN A CA 1
ATOM 897 C C . GLN A 1 109 ? 49.946 -14.820 -16.007 1.00 47.41 109 GLN A C 1
ATOM 899 O O . GLN A 1 109 ? 50.801 -15.695 -15.938 1.00 47.41 109 GLN A O 1
ATOM 904 N N . MET A 1 110 ? 49.480 -14.401 -17.190 1.00 46.72 110 MET A N 1
ATOM 905 C CA . MET A 1 110 ? 50.032 -14.862 -18.474 1.00 46.72 110 MET A CA 1
ATOM 906 C C . MET A 1 110 ? 50.348 -13.701 -19.420 1.00 46.72 110 MET A C 1
ATOM 908 O O . MET A 1 110 ? 49.724 -13.548 -20.465 1.00 46.72 110 MET A O 1
ATOM 912 N N . SER A 1 111 ? 51.332 -12.881 -19.059 1.00 48.25 111 SER A N 1
ATOM 913 C CA . SER A 1 111 ? 52.080 -12.067 -20.025 1.00 48.25 111 SER A CA 1
ATOM 914 C C . SER A 1 111 ? 53.348 -11.523 -19.369 1.00 48.25 111 SER A C 1
ATOM 916 O O . SER A 1 111 ? 53.391 -10.371 -18.939 1.00 48.25 111 SER A O 1
ATOM 918 N N . THR A 1 112 ? 54.388 -12.352 -19.287 1.00 49.66 112 THR A N 1
ATOM 919 C CA . THR A 1 112 ? 55.752 -11.862 -19.058 1.00 49.66 112 THR A CA 1
ATOM 920 C C . THR A 1 112 ? 56.385 -11.598 -20.421 1.00 49.66 112 THR A C 1
ATOM 922 O O . THR A 1 112 ? 57.006 -12.474 -21.012 1.00 49.66 112 THR A O 1
ATOM 925 N N . SER A 1 113 ? 56.205 -10.386 -20.937 1.00 51.31 113 SER A N 1
ATOM 926 C CA . SER A 1 113 ? 57.046 -9.821 -21.996 1.00 51.31 113 SER A CA 1
ATOM 927 C C . SER A 1 113 ? 57.526 -8.453 -21.523 1.00 51.31 113 SER A C 1
ATOM 929 O O . SER A 1 113 ? 56.738 -7.671 -20.994 1.00 51.31 113 SER A O 1
ATOM 931 N N . GLN A 1 114 ? 58.835 -8.241 -21.632 1.00 46.12 114 GLN A N 1
ATOM 932 C CA . GLN A 1 114 ? 59.626 -7.228 -20.930 1.00 46.12 114 GLN A CA 1
ATOM 933 C C . GLN A 1 114 ? 59.178 -5.767 -21.130 1.00 46.12 114 GLN A C 1
ATOM 935 O O . GLN A 1 114 ? 58.593 -5.440 -22.164 1.00 46.12 114 GLN A O 1
ATOM 940 N N . PRO A 1 115 ? 59.488 -4.870 -20.170 1.00 42.59 115 PRO A N 1
ATOM 941 C CA . PRO A 1 115 ? 59.191 -3.451 -20.289 1.00 42.59 115 PRO A CA 1
ATOM 942 C C . PRO A 1 115 ? 60.235 -2.759 -21.175 1.00 42.59 115 PRO A C 1
ATOM 944 O O . PRO A 1 115 ? 61.414 -2.714 -20.836 1.00 42.59 115 PRO A O 1
ATOM 947 N N . ILE A 1 116 ? 59.790 -2.188 -22.292 1.00 46.59 116 ILE A N 1
ATOM 948 C CA . ILE A 1 116 ? 60.548 -1.172 -23.028 1.00 46.59 116 ILE A CA 1
ATOM 949 C C . ILE A 1 116 ? 60.133 0.172 -22.428 1.00 46.59 116 ILE A C 1
ATOM 951 O O . ILE A 1 116 ? 58.957 0.537 -22.465 1.00 46.59 116 ILE A O 1
ATOM 955 N N . THR A 1 117 ? 61.071 0.859 -21.786 1.00 46.75 117 THR A N 1
ATOM 956 C CA . THR A 1 117 ? 60.875 2.204 -21.247 1.00 46.75 117 THR A CA 1
ATOM 957 C C . THR A 1 117 ? 61.038 3.222 -22.363 1.00 46.75 117 THR A C 1
ATOM 959 O O . THR A 1 117 ? 62.127 3.310 -22.913 1.00 46.75 117 THR A O 1
ATOM 962 N N . ASP A 1 118 ? 60.011 4.026 -22.620 1.00 39.00 118 ASP A N 1
ATOM 963 C CA . ASP A 1 118 ? 60.191 5.386 -23.122 1.00 39.00 118 ASP A CA 1
ATOM 964 C C . ASP A 1 118 ? 59.145 6.286 -22.466 1.00 39.00 118 ASP A C 1
ATOM 966 O O . ASP A 1 118 ? 57.943 6.004 -22.459 1.00 39.00 118 ASP A O 1
ATOM 970 N N . THR A 1 119 ? 59.645 7.340 -21.832 1.00 44.81 119 THR A N 1
ATOM 971 C CA . THR A 1 119 ? 58.854 8.350 -21.135 1.00 44.81 119 THR A CA 1
ATOM 972 C C . THR A 1 119 ? 58.788 9.560 -22.050 1.00 44.81 119 THR A C 1
ATOM 974 O O . THR A 1 119 ? 59.831 10.118 -22.352 1.00 44.81 119 THR A O 1
ATOM 977 N N . ASP A 1 120 ? 57.591 9.964 -22.478 1.00 37.88 120 ASP A N 1
ATOM 978 C CA . ASP A 1 120 ? 57.163 11.355 -22.321 1.00 37.88 120 ASP A CA 1
ATOM 979 C C . ASP A 1 120 ? 55.661 11.539 -22.564 1.00 37.88 120 ASP A C 1
ATOM 981 O O . ASP A 1 120 ? 55.000 10.829 -23.321 1.00 37.88 120 ASP A O 1
ATOM 985 N N . THR A 1 121 ? 55.110 12.473 -21.797 1.00 47.72 121 THR A N 1
ATOM 986 C CA . THR A 1 121 ? 53.686 12.696 -21.546 1.00 47.72 121 THR A CA 1
ATOM 987 C C . THR A 1 121 ? 53.195 13.909 -22.334 1.00 47.72 121 THR A C 1
ATOM 989 O O . THR A 1 121 ? 53.692 14.996 -22.076 1.00 47.72 121 THR A O 1
ATOM 992 N N . ASP A 1 122 ? 52.134 13.793 -23.149 1.00 39.09 122 ASP A N 1
ATOM 993 C CA . ASP A 1 122 ? 51.030 14.763 -23.047 1.00 39.09 122 ASP A CA 1
ATOM 994 C C . ASP A 1 122 ? 49.649 14.256 -23.534 1.00 39.09 122 ASP A C 1
ATOM 996 O O . ASP A 1 122 ? 49.498 13.417 -24.418 1.00 39.09 122 ASP A O 1
ATOM 1000 N N . LYS A 1 123 ? 48.647 14.783 -22.827 1.00 42.50 123 LYS A N 1
ATOM 1001 C CA . LYS A 1 123 ? 47.178 14.639 -22.780 1.00 42.50 123 LYS A CA 1
ATOM 1002 C C . LYS A 1 123 ? 46.409 14.024 -23.966 1.00 42.50 123 LYS A C 1
ATOM 1004 O O . LYS A 1 123 ? 46.330 14.577 -25.054 1.00 42.50 123 LYS A O 1
ATOM 1009 N N . THR A 1 124 ? 45.581 13.020 -23.646 1.00 34.75 124 THR A N 1
ATOM 1010 C CA . THR A 1 124 ? 44.100 13.133 -23.505 1.00 34.75 124 THR A CA 1
ATOM 1011 C C . THR A 1 124 ? 43.497 11.750 -23.203 1.00 34.75 124 THR A C 1
ATOM 1013 O O . THR A 1 124 ? 43.220 10.941 -24.084 1.00 34.75 124 THR A O 1
ATOM 1016 N N . LYS A 1 125 ? 43.275 11.434 -21.919 1.00 34.03 125 LYS A N 1
ATOM 1017 C CA . LYS A 1 125 ? 42.619 10.178 -21.512 1.00 34.03 125 LYS A CA 1
ATOM 1018 C C . LYS A 1 125 ? 41.098 10.328 -21.545 1.00 34.03 125 LYS A C 1
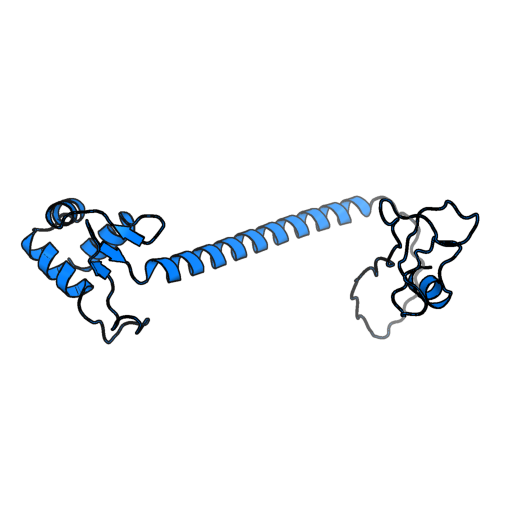ATOM 1020 O O . LYS A 1 125 ? 40.472 10.609 -20.530 1.00 34.03 125 LYS A O 1
ATOM 1025 N N . GLY A 1 126 ? 40.508 10.066 -22.706 1.00 32.09 126 GLY A N 1
ATOM 1026 C CA . GLY A 1 126 ? 39.104 9.685 -22.846 1.00 32.09 126 GLY A CA 1
ATOM 1027 C C . GLY A 1 126 ? 38.981 8.171 -23.011 1.00 32.09 126 GLY A C 1
ATOM 1028 O O . GLY A 1 126 ? 38.662 7.698 -24.097 1.00 32.09 126 GLY A O 1
ATOM 1029 N N . PHE A 1 127 ? 39.262 7.383 -21.966 1.00 31.84 127 PHE A N 1
ATOM 1030 C CA . PHE A 1 127 ? 39.172 5.917 -22.042 1.00 31.84 127 PHE A CA 1
ATOM 1031 C C . PHE A 1 127 ? 37.712 5.447 -21.901 1.00 31.84 127 PHE A C 1
ATOM 1033 O O . PHE A 1 127 ? 37.315 4.806 -20.929 1.00 31.84 127 PHE A O 1
ATOM 1040 N N . SER A 1 128 ? 36.889 5.774 -22.898 1.00 37.84 128 SER A N 1
ATOM 1041 C CA . SER A 1 128 ? 35.636 5.070 -23.166 1.00 37.84 128 SER A CA 1
ATOM 1042 C C . SER A 1 128 ? 35.991 3.724 -23.796 1.00 37.84 128 SER A C 1
ATOM 1044 O O . SER A 1 128 ? 36.042 3.588 -25.019 1.00 37.84 128 SER A O 1
ATOM 1046 N N . SER A 1 129 ? 36.224 2.705 -22.967 1.00 41.09 129 SER A N 1
ATOM 1047 C CA . SER A 1 129 ? 36.274 1.311 -23.425 1.00 41.09 129 SER A CA 1
ATOM 1048 C C . SER A 1 129 ? 34.859 0.817 -23.750 1.00 41.09 129 SER A C 1
ATOM 1050 O O . SER A 1 129 ? 34.313 -0.083 -23.119 1.00 41.09 129 SER A O 1
ATOM 1052 N N . SER A 1 130 ? 34.240 1.433 -24.757 1.00 42.25 130 SER A N 1
ATOM 1053 C CA . SER A 1 130 ? 33.293 0.723 -25.602 1.00 42.25 130 SER A CA 1
ATOM 1054 C C . SER A 1 130 ? 34.142 -0.043 -26.599 1.00 42.25 130 SER A C 1
ATOM 1056 O O . SER A 1 130 ? 34.547 0.500 -27.625 1.00 42.25 130 SER A O 1
ATOM 1058 N N . ARG A 1 131 ? 34.437 -1.313 -26.299 1.00 49.66 131 ARG A N 1
ATOM 1059 C CA . ARG A 1 131 ? 34.744 -2.272 -27.363 1.00 49.66 131 ARG A CA 1
ATOM 1060 C C . ARG A 1 131 ? 33.589 -2.153 -28.358 1.00 49.66 131 ARG A C 1
ATOM 1062 O O . ARG A 1 131 ? 32.488 -2.601 -28.051 1.00 49.66 131 ARG A O 1
ATOM 1069 N N . ARG A 1 132 ? 33.805 -1.487 -29.500 1.00 47.84 132 ARG A N 1
ATOM 1070 C CA . ARG A 1 132 ? 32.868 -1.545 -30.623 1.00 47.84 132 ARG A CA 1
ATOM 1071 C C . ARG A 1 132 ? 32.839 -3.010 -31.029 1.00 47.84 132 ARG A C 1
ATOM 1073 O O . ARG A 1 132 ? 33.762 -3.492 -31.679 1.00 47.84 132 ARG A O 1
ATOM 1080 N N . ILE A 1 133 ? 31.832 -3.739 -30.562 1.00 52.25 133 ILE A N 1
ATOM 1081 C CA . ILE A 1 133 ? 31.496 -5.037 -31.130 1.00 52.25 133 ILE A CA 1
ATOM 1082 C C . ILE A 1 133 ? 31.184 -4.715 -32.590 1.00 52.25 133 ILE A C 1
ATOM 1084 O O . ILE A 1 133 ? 30.234 -3.976 -32.851 1.00 52.25 133 ILE A O 1
ATOM 1088 N N . LYS A 1 134 ? 32.039 -5.154 -33.524 1.00 58.47 134 LYS A N 1
ATOM 1089 C CA . LYS A 1 134 ? 31.748 -5.023 -34.955 1.00 58.47 134 LYS A CA 1
ATOM 1090 C C . LYS A 1 134 ? 30.355 -5.611 -35.179 1.00 58.47 134 LYS A C 1
ATOM 1092 O O . LYS A 1 134 ? 30.088 -6.716 -34.705 1.00 58.47 134 LYS A O 1
ATOM 1097 N N . ALA A 1 135 ? 29.463 -4.862 -35.820 1.00 64.44 135 ALA A N 1
ATOM 1098 C CA . ALA A 1 135 ? 28.150 -5.384 -36.162 1.00 64.44 135 ALA A CA 1
ATOM 1099 C C . ALA A 1 135 ? 28.369 -6.589 -37.088 1.00 64.44 135 ALA A C 1
ATOM 1101 O O . ALA A 1 135 ? 28.980 -6.448 -38.141 1.00 64.44 135 ALA A O 1
ATOM 1102 N N . GLN A 1 136 ? 27.957 -7.781 -36.659 1.00 75.94 136 GLN A N 1
ATOM 1103 C CA . GLN A 1 136 ? 28.077 -9.000 -37.459 1.00 75.94 136 GLN A CA 1
ATOM 1104 C C . GLN A 1 136 ? 26.767 -9.243 -38.207 1.00 75.94 136 GLN A C 1
ATOM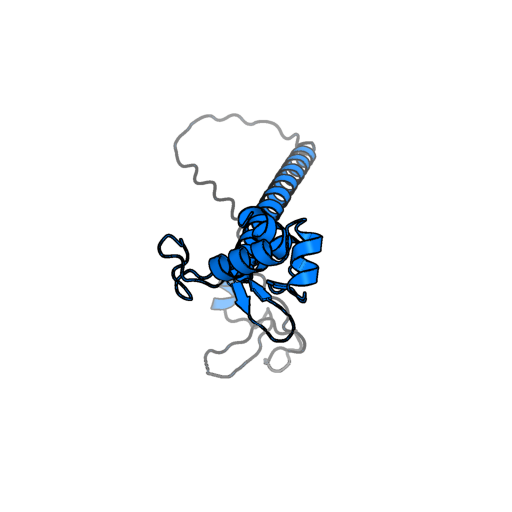 1106 O O . GLN A 1 136 ? 25.685 -9.056 -37.646 1.00 75.94 136 GLN A O 1
ATOM 1111 N N . LEU A 1 137 ? 26.864 -9.660 -39.470 1.00 81.00 137 LEU A N 1
ATOM 1112 C CA . LEU A 1 137 ? 25.714 -10.105 -40.253 1.00 81.00 137 LEU A CA 1
ATOM 1113 C C . LEU A 1 137 ? 25.421 -11.573 -39.941 1.00 81.00 137 LEU A C 1
ATOM 1115 O O . LEU A 1 137 ? 26.289 -12.432 -40.090 1.00 81.00 137 LEU A O 1
ATOM 1119 N N . PHE A 1 138 ? 24.189 -11.854 -39.521 1.00 82.44 138 PHE A N 1
ATOM 1120 C CA . PHE A 1 138 ? 23.739 -13.202 -39.185 1.00 82.44 138 PHE A CA 1
ATOM 1121 C C . PHE A 1 138 ? 22.804 -13.756 -40.266 1.00 82.44 138 PHE A C 1
ATOM 1123 O O . PHE A 1 138 ? 22.039 -12.993 -40.860 1.00 82.44 138 PHE A O 1
ATOM 1130 N N . PRO A 1 139 ? 22.816 -15.080 -40.505 1.00 86.31 139 PRO A N 1
ATOM 1131 C CA . PRO A 1 139 ? 21.853 -15.731 -41.382 1.00 86.31 139 PRO A CA 1
ATOM 1132 C C . PRO A 1 139 ? 20.401 -15.461 -40.972 1.00 86.31 139 PRO A C 1
ATOM 1134 O O . PRO A 1 139 ? 20.004 -15.667 -39.825 1.00 86.31 139 PRO A O 1
ATOM 1137 N N . LEU A 1 140 ? 19.587 -15.049 -41.937 1.00 83.62 140 LEU A N 1
ATOM 1138 C CA . LEU A 1 140 ? 18.143 -14.921 -41.824 1.00 83.62 140 LEU A CA 1
ATOM 1139 C C . LEU A 1 140 ? 17.521 -16.315 -41.954 1.00 83.62 140 LEU A C 1
ATOM 1141 O O . LEU A 1 140 ? 17.586 -16.949 -43.010 1.00 83.62 140 LEU A O 1
ATOM 1145 N N . ALA A 1 141 ? 16.916 -16.796 -40.870 1.00 85.31 141 ALA A N 1
ATOM 1146 C CA . ALA A 1 141 ? 16.335 -18.133 -40.809 1.00 85.31 141 ALA A CA 1
ATOM 1147 C C . ALA A 1 141 ? 15.322 -18.369 -41.947 1.00 85.31 141 ALA A C 1
ATOM 1149 O O . ALA A 1 141 ? 14.394 -17.584 -42.153 1.00 85.31 141 ALA A O 1
ATOM 1150 N N . GLY A 1 142 ? 15.514 -19.460 -42.695 1.00 85.56 142 GLY A N 1
ATOM 1151 C CA . GLY A 1 142 ? 14.622 -19.869 -43.785 1.00 85.56 142 GLY A CA 1
ATOM 1152 C C . GLY A 1 142 ? 14.660 -18.978 -45.032 1.00 85.56 142 GLY A C 1
ATOM 1153 O O . GLY A 1 142 ? 13.787 -19.112 -45.889 1.00 85.56 142 GLY A O 1
ATOM 1154 N N . LYS A 1 143 ? 15.629 -18.059 -45.152 1.00 88.50 143 LYS A N 1
ATOM 1155 C CA . LYS A 1 143 ? 15.789 -17.191 -46.327 1.00 88.50 143 LYS A CA 1
ATOM 1156 C C . LYS A 1 143 ? 17.072 -17.525 -47.082 1.00 88.50 143 LYS A C 1
ATOM 1158 O O . LYS A 1 143 ? 18.155 -17.586 -46.505 1.00 88.50 143 LYS A O 1
ATOM 1163 N N . VAL A 1 144 ? 16.939 -17.698 -48.392 1.00 89.56 144 VAL A N 1
ATOM 1164 C CA . VAL A 1 144 ? 18.052 -17.922 -49.323 1.00 89.56 144 VAL A CA 1
ATOM 1165 C C . VAL A 1 144 ? 18.318 -16.667 -50.142 1.00 89.56 144 VAL A C 1
ATOM 1167 O O . VAL A 1 144 ? 17.470 -15.776 -50.238 1.00 89.56 144 VAL A O 1
ATOM 1170 N N . CYS A 1 145 ? 19.513 -16.579 -50.713 1.00 89.31 145 CYS A N 1
ATOM 1171 C CA . CYS A 1 145 ? 19.857 -15.488 -51.606 1.00 89.31 145 CYS A CA 1
ATOM 1172 C C . CYS A 1 145 ? 18.927 -15.447 -52.832 1.00 89.31 145 CYS A C 1
ATOM 1174 O O . CYS A 1 145 ? 18.644 -16.462 -53.454 1.00 89.31 145 CYS A O 1
ATOM 1176 N N . SER A 1 146 ? 18.489 -14.243 -53.191 1.00 87.44 146 SER A N 1
ATOM 1177 C CA . SER A 1 146 ? 17.636 -13.948 -54.354 1.00 87.44 146 SER A CA 1
ATOM 1178 C C . SER A 1 146 ? 18.356 -14.020 -55.708 1.00 87.44 146 SER A C 1
ATOM 1180 O O . SER A 1 146 ? 17.711 -13.901 -56.743 1.00 87.44 146 SER A O 1
ATOM 1182 N N . VAL A 1 147 ? 19.687 -14.149 -55.726 1.00 85.50 147 VAL A N 1
ATOM 1183 C CA . VAL A 1 147 ? 20.470 -14.217 -56.970 1.00 85.50 147 VAL A CA 1
ATOM 1184 C C . VAL A 1 147 ? 20.273 -15.589 -57.616 1.00 85.50 147 VAL A C 1
ATOM 1186 O O . VAL A 1 147 ? 20.432 -16.612 -56.949 1.00 85.50 147 VAL A O 1
ATOM 1189 N N . SER A 1 148 ? 19.932 -15.617 -58.907 1.00 84.56 148 SER A N 1
ATOM 1190 C CA . SER A 1 148 ? 19.729 -16.855 -59.664 1.00 84.56 148 SER A CA 1
ATOM 1191 C C . SER A 1 148 ? 20.962 -17.762 -59.569 1.00 84.56 148 SER A C 1
ATOM 1193 O O . SER A 1 148 ? 22.089 -17.341 -59.804 1.00 84.56 148 SER A O 1
ATOM 1195 N N . GLY A 1 149 ? 20.750 -19.019 -59.170 1.00 84.00 149 GLY A N 1
ATOM 1196 C CA . GLY A 1 149 ? 21.826 -19.998 -58.973 1.00 84.00 149 GLY A CA 1
ATOM 1197 C C . GLY A 1 149 ? 22.520 -19.949 -57.605 1.00 84.00 149 GLY A C 1
ATOM 1198 O O . GLY A 1 149 ? 23.229 -20.893 -57.262 1.00 84.00 149 GLY A O 1
ATOM 1199 N N . CYS A 1 150 ? 22.279 -18.931 -56.773 1.00 85.69 150 CYS A N 1
ATOM 1200 C CA . CYS A 1 150 ? 22.847 -18.861 -55.428 1.00 85.69 150 CYS A CA 1
ATOM 1201 C C . CYS A 1 150 ? 21.930 -19.541 -54.398 1.00 85.69 150 CYS A C 1
ATOM 1203 O O . CYS A 1 150 ? 20.784 -19.141 -54.211 1.00 85.69 150 CYS A O 1
ATOM 1205 N N . ARG A 1 151 ? 22.445 -20.549 -53.680 1.00 84.62 151 ARG A N 1
ATOM 1206 C CA . ARG A 1 151 ? 21.719 -21.252 -52.596 1.00 84.62 151 ARG A CA 1
ATOM 1207 C C . ARG A 1 151 ? 22.207 -20.891 -51.191 1.00 84.62 151 ARG A C 1
ATOM 1209 O O . ARG A 1 151 ? 21.822 -21.533 -50.219 1.00 84.62 151 ARG A O 1
ATOM 1216 N N . MET A 1 152 ? 23.056 -19.871 -51.076 1.00 88.19 152 MET A N 1
ATOM 1217 C CA . MET A 1 152 ? 23.595 -19.438 -49.790 1.00 88.19 152 MET A CA 1
ATOM 1218 C C . MET A 1 152 ? 22.509 -18.823 -48.894 1.00 88.19 152 MET A C 1
ATOM 1220 O O . MET A 1 152 ? 21.603 -18.153 -49.408 1.00 88.19 152 MET A O 1
ATOM 1224 N N . PRO A 1 153 ? 22.610 -18.988 -47.561 1.00 88.81 153 PRO A N 1
ATOM 1225 C CA . PRO A 1 153 ? 21.724 -18.319 -46.621 1.00 88.81 153 PRO A CA 1
ATOM 1226 C C . PRO A 1 153 ? 21.837 -16.801 -46.768 1.00 88.81 153 PRO A C 1
ATOM 1228 O O . PRO A 1 153 ? 22.930 -16.236 -46.874 1.00 88.81 153 PRO A O 1
ATOM 1231 N N . ALA A 1 154 ? 20.690 -16.133 -46.782 1.00 89.88 154 ALA A N 1
ATOM 1232 C CA . ALA A 1 154 ? 20.651 -14.682 -46.798 1.00 89.88 154 ALA A CA 1
ATOM 1233 C C . ALA A 1 154 ? 21.069 -14.122 -45.438 1.00 89.88 154 ALA A C 1
ATOM 1235 O O . ALA A 1 154 ? 20.722 -14.687 -44.410 1.00 89.88 154 ALA A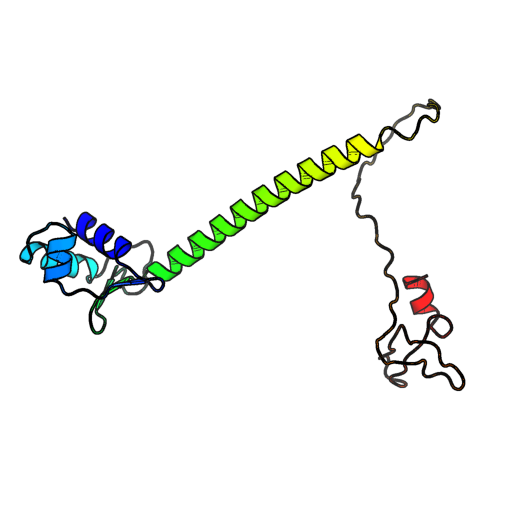 O 1
ATOM 1236 N N . VAL A 1 155 ? 21.772 -12.993 -45.428 1.00 89.88 155 VAL A N 1
ATOM 1237 C CA . VAL A 1 155 ? 22.215 -12.292 -44.210 1.00 89.88 155 VAL A CA 1
ATOM 1238 C C . VAL A 1 155 ? 21.717 -10.841 -44.154 1.00 89.88 155 VAL A C 1
ATOM 1240 O O . VAL A 1 155 ? 21.881 -10.163 -43.146 1.00 89.88 155 VAL A O 1
ATOM 1243 N N . TYR A 1 156 ? 21.097 -10.357 -45.237 1.00 86.19 156 TYR A N 1
ATOM 1244 C CA . TYR A 1 156 ? 20.606 -8.987 -45.389 1.00 86.19 156 TYR A CA 1
ATOM 1245 C C . TYR A 1 156 ? 19.333 -8.947 -46.247 1.00 86.19 156 TYR A C 1
ATOM 1247 O O . TYR A 1 156 ? 19.219 -9.696 -47.225 1.00 86.19 156 TYR A O 1
ATOM 1255 N N . LYS A 1 157 ? 18.389 -8.069 -45.886 1.00 83.31 157 LYS A N 1
ATOM 1256 C CA . LYS A 1 157 ? 17.192 -7.739 -46.674 1.00 83.31 157 LYS A CA 1
ATOM 1257 C C . LYS A 1 157 ? 17.305 -6.287 -47.133 1.00 83.31 157 LYS A C 1
ATOM 1259 O O . LYS A 1 157 ? 17.414 -5.398 -46.292 1.00 83.31 157 LYS A O 1
ATOM 1264 N N . ASP A 1 158 ? 17.256 -6.066 -48.440 1.00 75.69 158 ASP A N 1
ATOM 1265 C CA . ASP A 1 158 ? 17.141 -4.722 -49.002 1.00 75.69 158 ASP A CA 1
ATOM 1266 C C . ASP A 1 158 ? 15.665 -4.297 -49.022 1.00 75.69 158 ASP A C 1
ATOM 1268 O O . ASP A 1 158 ? 14.808 -5.063 -49.461 1.00 75.69 158 ASP A O 1
ATOM 1272 N N . SER A 1 159 ? 15.372 -3.097 -48.521 1.00 66.81 159 SER A N 1
ATOM 1273 C CA . SER A 1 159 ? 14.036 -2.485 -48.498 1.00 66.81 159 SER A CA 1
ATOM 1274 C C . SER A 1 159 ? 13.996 -1.142 -49.240 1.00 66.81 159 SER A C 1
ATOM 1276 O O . SER A 1 159 ? 13.068 -0.361 -49.052 1.00 66.81 159 SER A O 1
ATOM 1278 N N . SER A 1 160 ? 14.999 -0.853 -50.078 1.00 66.88 160 SER A N 1
ATOM 1279 C CA . SER A 1 160 ? 15.110 0.382 -50.875 1.00 66.88 160 SER A CA 1
ATOM 1280 C C . SER A 1 160 ? 14.089 0.506 -52.017 1.00 66.88 160 SER A C 1
ATOM 1282 O O . SER A 1 160 ? 14.084 1.507 -52.728 1.00 66.88 160 SER A O 1
ATOM 1284 N N . GLY A 1 161 ? 13.193 -0.472 -52.178 1.00 56.78 161 GLY A N 1
ATOM 1285 C CA . GLY A 1 161 ? 11.994 -0.339 -53.009 1.00 56.78 161 GLY A CA 1
ATOM 1286 C C . GLY A 1 161 ? 12.157 -0.696 -54.488 1.00 56.78 161 GLY A C 1
ATOM 1287 O O . GLY A 1 161 ? 11.169 -0.645 -55.210 1.00 56.78 161 GLY A O 1
ATOM 1288 N N . ALA A 1 162 ? 13.346 -1.104 -54.948 1.00 56.38 162 ALA A N 1
ATOM 1289 C CA . ALA A 1 162 ? 13.502 -1.631 -56.307 1.00 56.38 162 ALA A CA 1
ATOM 1290 C C . ALA A 1 162 ? 12.942 -3.064 -56.428 1.00 56.38 162 ALA A C 1
ATOM 1292 O O . ALA A 1 162 ? 12.234 -3.327 -57.385 1.00 56.38 162 ALA A O 1
ATOM 1293 N N . TYR A 1 163 ? 13.210 -3.941 -55.444 1.00 51.28 163 TYR A N 1
ATOM 1294 C CA . TYR A 1 163 ? 12.542 -5.223 -55.127 1.00 51.28 163 TYR A CA 1
ATOM 1295 C C . TYR A 1 163 ? 13.021 -5.695 -53.731 1.00 51.28 163 TYR A C 1
ATOM 1297 O O . TYR A 1 163 ? 14.188 -5.492 -53.392 1.00 51.28 163 TYR A O 1
ATOM 1305 N N . ASP A 1 164 ? 12.160 -6.363 -52.949 1.00 63.03 164 ASP A N 1
ATOM 1306 C CA . ASP A 1 164 ? 12.408 -6.869 -51.575 1.00 63.03 164 ASP A CA 1
ATOM 1307 C C . ASP A 1 164 ? 13.346 -8.105 -51.547 1.00 63.03 164 ASP A C 1
ATOM 1309 O O . ASP A 1 164 ? 12.974 -9.224 -51.180 1.00 63.03 164 ASP A O 1
ATOM 1313 N N . ASN A 1 165 ? 14.591 -7.930 -51.987 1.00 79.50 165 ASN A N 1
ATOM 1314 C CA . ASN A 1 165 ? 15.512 -9.030 -52.255 1.00 79.50 165 ASN A CA 1
ATOM 1315 C C . ASN A 1 165 ? 16.417 -9.383 -51.062 1.00 79.50 165 ASN A C 1
ATOM 1317 O O . ASN A 1 165 ? 17.090 -8.538 -50.472 1.00 79.50 165 ASN A O 1
ATOM 1321 N N . PHE A 1 166 ? 16.507 -10.681 -50.767 1.00 88.06 166 PHE A N 1
ATOM 1322 C CA . PHE A 1 166 ? 17.420 -11.244 -49.770 1.00 88.06 166 PHE A CA 1
ATOM 1323 C C . PHE A 1 166 ? 18.822 -11.478 -50.366 1.00 88.06 166 PHE A C 1
ATOM 1325 O O . PHE A 1 166 ? 18.938 -12.055 -51.451 1.00 88.06 166 PHE A O 1
ATOM 1332 N N . LYS A 1 167 ? 19.902 -11.066 -49.687 1.00 88.00 167 LYS A N 1
ATOM 1333 C CA . LYS A 1 167 ? 21.299 -11.215 -50.158 1.00 88.00 167 LYS A CA 1
ATOM 1334 C C . LYS A 1 167 ? 22.163 -11.995 -49.161 1.00 88.00 167 LYS A C 1
ATOM 1336 O O . LYS A 1 167 ? 22.028 -11.807 -47.954 1.00 88.00 167 LYS A O 1
ATOM 1341 N N . CYS A 1 168 ? 23.027 -12.885 -49.659 1.00 88.94 168 CYS A N 1
ATOM 1342 C CA . CYS A 1 168 ? 24.062 -13.568 -48.867 1.00 88.94 168 CYS A CA 1
ATOM 1343 C C . CYS A 1 168 ? 25.333 -12.708 -48.768 1.00 88.94 168 CYS A C 1
ATOM 1345 O O . CYS A 1 168 ? 25.425 -11.684 -49.441 1.00 88.94 168 CYS A O 1
ATOM 1347 N N . ASN A 1 169 ? 26.324 -13.147 -47.982 1.00 86.00 169 ASN A N 1
ATOM 1348 C CA . ASN A 1 169 ? 27.546 -12.375 -47.724 1.00 86.00 169 ASN A CA 1
ATOM 1349 C C . ASN A 1 169 ? 28.316 -11.973 -49.004 1.00 86.00 169 ASN A C 1
ATOM 1351 O O . ASN A 1 169 ? 28.849 -10.871 -49.115 1.00 86.00 169 ASN A O 1
ATOM 1355 N N . GLU A 1 170 ? 28.319 -12.839 -50.016 1.00 85.62 170 GLU A N 1
ATOM 1356 C CA . GLU A 1 170 ? 28.989 -12.575 -51.295 1.00 85.62 170 GLU A CA 1
ATOM 1357 C C . GLU A 1 170 ? 28.248 -11.532 -52.140 1.00 85.62 170 GLU A C 1
ATOM 1359 O O . GLU A 1 170 ? 28.873 -10.641 -52.717 1.00 85.62 170 GLU A O 1
ATOM 1364 N N . HIS A 1 171 ? 26.915 -11.583 -52.147 1.00 86.69 171 HIS A N 1
ATOM 1365 C CA . HIS A 1 171 ? 26.047 -10.725 -52.959 1.00 86.69 171 HIS A CA 1
ATOM 1366 C C . HIS A 1 171 ? 25.532 -9.480 -52.215 1.00 86.69 171 HIS A C 1
ATOM 1368 O O . HIS A 1 171 ? 24.583 -8.835 -52.665 1.00 86.69 171 HIS A O 1
ATOM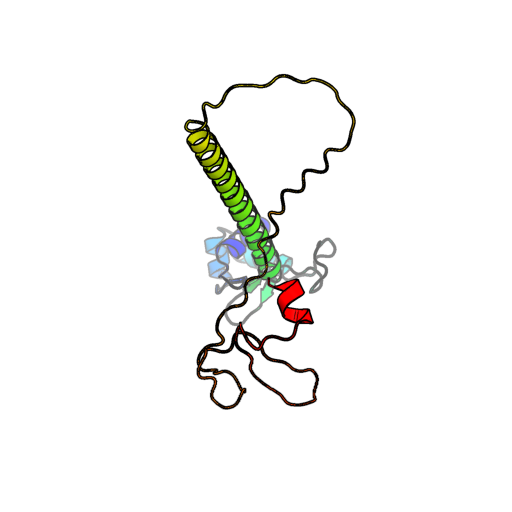 1374 N N . LEU A 1 172 ? 26.124 -9.148 -51.064 1.00 86.69 172 LEU A N 1
ATOM 1375 C CA . LEU A 1 172 ? 25.832 -7.915 -50.333 1.00 86.69 172 LEU A CA 1
ATOM 1376 C C . LEU A 1 172 ? 26.216 -6.673 -51.160 1.00 86.69 172 LEU A C 1
ATOM 1378 O O . LEU A 1 172 ? 27.285 -6.665 -51.781 1.00 86.69 172 LEU A O 1
ATOM 1382 N N . PRO A 1 173 ? 25.418 -5.592 -51.112 1.00 83.00 173 PRO A N 1
ATOM 1383 C CA . PRO A 1 173 ? 25.811 -4.304 -51.675 1.00 83.00 173 PRO A CA 1
ATOM 1384 C C . PRO A 1 173 ? 27.102 -3.774 -51.033 1.00 83.00 173 PRO A C 1
ATOM 1386 O O . PRO A 1 173 ? 27.305 -3.938 -49.830 1.00 83.00 173 PRO A O 1
ATOM 1389 N N . ALA A 1 174 ? 27.941 -3.074 -51.806 1.00 82.19 174 ALA A N 1
ATOM 1390 C CA . ALA A 1 174 ? 29.218 -2.521 -51.328 1.00 82.19 174 ALA A CA 1
ATOM 1391 C C . ALA A 1 174 ? 29.051 -1.636 -50.079 1.00 82.19 174 ALA A C 1
ATOM 1393 O O . ALA A 1 174 ? 29.747 -1.831 -49.089 1.00 82.19 174 ALA A O 1
ATOM 1394 N N . LYS A 1 175 ? 28.021 -0.780 -50.072 1.00 81.56 175 LYS A N 1
ATOM 1395 C CA . LYS A 1 175 ? 27.661 0.078 -48.928 1.00 81.56 175 LYS A CA 1
ATOM 1396 C C . LYS A 1 175 ? 27.404 -0.704 -47.637 1.00 81.56 175 LYS A C 1
ATOM 1398 O O . LYS A 1 175 ? 27.646 -0.202 -46.550 1.00 81.56 175 LYS A O 1
ATOM 1403 N N . VAL A 1 176 ? 26.881 -1.927 -47.747 1.00 81.00 176 VAL A N 1
ATOM 1404 C CA . VAL A 1 176 ? 26.633 -2.798 -46.592 1.00 81.00 176 VAL A CA 1
ATOM 1405 C C . VAL A 1 176 ? 27.926 -3.523 -46.215 1.00 81.00 176 VAL A C 1
ATOM 1407 O O . VAL A 1 176 ? 28.277 -3.571 -45.042 1.00 81.00 176 VAL A O 1
ATOM 1410 N N . LYS A 1 177 ? 28.707 -4.009 -47.186 1.00 81.38 177 LYS A N 1
ATOM 1411 C CA . LYS A 1 177 ? 30.023 -4.616 -46.914 1.00 81.38 177 LYS A CA 1
ATOM 1412 C C . LYS A 1 177 ? 30.983 -3.661 -46.192 1.00 81.38 177 LYS A C 1
ATOM 1414 O O . LYS A 1 177 ? 31.712 -4.110 -45.325 1.00 81.38 177 LYS A O 1
ATOM 1419 N N . GLU A 1 178 ? 30.941 -2.363 -46.478 1.00 79.69 178 GLU A N 1
ATOM 1420 C CA . GLU A 1 178 ? 31.749 -1.351 -45.773 1.00 79.69 178 GLU A CA 1
ATOM 1421 C C . GLU A 1 178 ? 31.387 -1.208 -44.284 1.00 79.69 178 GLU A C 1
ATOM 1423 O O . GLU A 1 178 ? 32.243 -0.892 -43.462 1.00 79.69 178 GLU A O 1
ATOM 1428 N N . VAL A 1 179 ? 30.124 -1.455 -43.921 1.00 78.88 179 VAL A N 1
ATOM 1429 C CA . VAL A 1 179 ? 29.628 -1.333 -42.539 1.00 78.88 179 VAL A CA 1
ATOM 1430 C C . VAL A 1 179 ? 29.858 -2.615 -41.734 1.00 78.88 179 VAL A C 1
ATOM 1432 O O . VAL A 1 179 ? 30.091 -2.552 -40.526 1.00 78.88 179 VAL A O 1
ATOM 1435 N N . TYR A 1 180 ? 29.769 -3.771 -42.396 1.00 72.75 180 TYR A N 1
ATOM 1436 C CA . TYR A 1 180 ? 29.772 -5.092 -41.759 1.00 72.75 180 TYR A CA 1
ATOM 1437 C C . TYR A 1 180 ? 31.025 -5.946 -42.066 1.00 72.75 180 TYR A C 1
ATOM 1439 O O . TYR A 1 180 ? 31.102 -7.083 -41.597 1.00 72.75 180 TYR A O 1
ATOM 1447 N N . GLY A 1 181 ? 31.977 -5.423 -42.849 1.00 63.06 181 GLY A N 1
ATOM 1448 C CA . GLY A 1 181 ? 33.258 -6.053 -43.212 1.00 63.06 181 GLY A CA 1
ATOM 1449 C C . GLY A 1 181 ? 34.394 -5.897 -42.198 1.00 63.06 181 GLY A C 1
ATOM 1450 O O . GLY A 1 181 ? 34.342 -5.046 -41.276 1.00 63.06 181 GLY A O 1
#

pLDDT: mean 80.65, std 17.91, range [31.84, 96.88]

Radius of gyration: 33.47 Å; chains: 1; bounding box: 80×40×82 Å

Organism: NCBI:txid412755

Foldseek 3Di:
DLVLLVVLQVVQADPQQWHQDDLVRSCVSSVHDSVVSVVSVVVLQDADCPAPDPPPNNRQWDDDVRGIGGPCPVVVVVVVVVVVVVVVVVVVVVVVVVVVVVVVVVVVPPDPDDDDDDDDDDDDPPPPPPPPPQDAFDFDPPAAFPDPPGRHGFRDFDPVPPDRTTHHPVRDDPVVVVRRD

Sequence (181 aa):
QTRILWITLLALSNRDGQVFAATNRLAKLANIPVNKCQQCLQKLLGPDPDSRTPDNEGRRIERIPGGWFILNHKLYRQKGRSIERKTYLREKKREQRERDKVRQQGCQQMSTSQPITDTDTDKTKGFSSSRRIKAQLFPLAGKVCSVSGCRMPAVYKDSSGAYDNFKCNEHLPAKVKEVYG